Protein AF-A0A9D8FII5-F1 (afdb_monomer)

Nearest PDB structures (foldseek):
  6t9k-assembly1_E  TM=2.432E-01  e=7.811E+00  Saccharomyces cerevisiae S288C

Structure (mmCIF, N/CA/C/O backbone):
data_AF-A0A9D8FII5-F1
#
_entry.id   AF-A0A9D8FII5-F1
#
loop_
_atom_site.group_PDB
_atom_site.id
_atom_site.type_symbol
_atom_site.label_atom_id
_atom_site.label_alt_id
_atom_site.label_comp_id
_atom_site.label_asym_id
_atom_site.label_entity_id
_atom_site.label_seq_id
_atom_site.pdbx_PDB_ins_code
_atom_site.Cartn_x
_atom_site.Cartn_y
_atom_site.Cartn_z
_atom_site.occupancy
_atom_site.B_iso_or_equiv
_atom_site.auth_seq_id
_atom_site.auth_comp_id
_atom_site.auth_asym_id
_atom_site.auth_atom_id
_atom_site.pdbx_PDB_model_num
ATOM 1 N N . MET A 1 1 ? 35.044 -9.802 44.000 1.00 55.88 1 MET A N 1
ATOM 2 C CA . MET A 1 1 ? 35.796 -9.835 42.723 1.00 55.88 1 MET A CA 1
ATOM 3 C C . MET A 1 1 ? 35.090 -10.667 41.652 1.00 55.88 1 MET A C 1
ATOM 5 O O . MET A 1 1 ? 34.701 -10.073 40.663 1.00 55.88 1 MET A O 1
ATOM 9 N N . LYS A 1 2 ? 34.782 -11.959 41.868 1.00 53.09 2 LYS A N 1
ATOM 10 C CA . LYS A 1 2 ? 34.108 -12.833 40.871 1.00 53.09 2 LYS A CA 1
ATOM 11 C C . LYS A 1 2 ? 32.766 -12.306 40.312 1.00 53.09 2 LYS A C 1
ATOM 13 O O . LYS A 1 2 ? 32.488 -12.479 39.133 1.00 53.09 2 LYS A O 1
ATOM 18 N N . LYS A 1 3 ? 31.952 -11.626 41.136 1.00 53.84 3 LYS A N 1
ATOM 19 C CA . LYS A 1 3 ? 30.670 -11.022 40.708 1.00 53.84 3 LYS A CA 1
ATOM 20 C C . LYS A 1 3 ? 30.846 -9.798 39.790 1.00 53.84 3 LYS A C 1
ATOM 22 O O . LYS A 1 3 ? 30.014 -9.576 38.923 1.00 53.84 3 LYS A O 1
ATOM 27 N N . LEU A 1 4 ? 31.937 -9.043 39.957 1.00 57.56 4 LEU A N 1
ATOM 28 C CA . LEU A 1 4 ? 32.246 -7.869 39.130 1.00 57.56 4 LEU A CA 1
ATOM 29 C C . LEU A 1 4 ? 32.796 -8.295 37.759 1.00 57.56 4 LEU A C 1
ATOM 31 O O . LEU A 1 4 ? 32.469 -7.699 36.742 1.00 57.56 4 LEU A O 1
ATOM 35 N N . THR A 1 5 ? 33.565 -9.388 37.731 1.00 61.03 5 THR A N 1
ATOM 36 C CA . THR A 1 5 ? 34.071 -10.008 36.498 1.00 61.03 5 THR A CA 1
ATOM 37 C C . THR A 1 5 ? 32.940 -10.583 35.639 1.00 61.03 5 THR A C 1
ATOM 39 O O . THR A 1 5 ? 32.972 -10.453 34.421 1.00 61.03 5 THR A O 1
ATOM 42 N N . LEU A 1 6 ? 31.914 -11.170 36.268 1.00 59.56 6 LEU A N 1
ATOM 43 C CA . LEU A 1 6 ? 30.751 -11.724 35.568 1.00 59.56 6 LEU A CA 1
ATOM 44 C C . LEU A 1 6 ? 29.884 -10.631 34.914 1.00 59.56 6 LEU A C 1
ATOM 46 O O . LEU A 1 6 ? 29.406 -10.816 33.800 1.00 59.56 6 LEU A O 1
ATOM 50 N N . PHE A 1 7 ? 29.732 -9.477 35.572 1.00 62.31 7 PHE A N 1
ATOM 51 C CA . PHE A 1 7 ? 29.001 -8.326 35.026 1.00 62.31 7 PHE A CA 1
ATOM 52 C C . PHE A 1 7 ? 29.700 -7.737 33.791 1.00 62.31 7 PHE A C 1
ATOM 54 O O . PHE A 1 7 ? 29.055 -7.428 32.794 1.00 62.31 7 PHE A O 1
ATOM 61 N N . PHE A 1 8 ? 31.035 -7.666 33.819 1.00 60.84 8 PHE A N 1
ATOM 62 C CA . PHE A 1 8 ? 31.831 -7.184 32.687 1.00 60.84 8 PHE A CA 1
ATOM 63 C C . PHE A 1 8 ? 31.743 -8.117 31.465 1.00 60.84 8 PHE A C 1
ATOM 65 O O . PHE A 1 8 ? 31.725 -7.647 30.330 1.00 60.84 8 PHE A O 1
ATOM 72 N N . LEU A 1 9 ? 31.617 -9.433 31.686 1.00 61.69 9 LEU A N 1
ATOM 73 C CA . LEU A 1 9 ? 31.463 -10.421 30.612 1.00 61.69 9 LEU A CA 1
ATOM 74 C C . LEU A 1 9 ? 30.114 -10.301 29.876 1.00 61.69 9 LEU A C 1
ATOM 76 O O . LEU A 1 9 ? 30.064 -10.500 28.666 1.00 61.69 9 LEU A O 1
ATOM 80 N N . ILE A 1 10 ? 29.038 -9.951 30.590 1.00 66.69 10 ILE A N 1
ATOM 81 C CA . ILE A 1 10 ? 27.689 -9.772 30.018 1.00 66.69 10 ILE A CA 1
ATOM 82 C C . ILE A 1 10 ? 27.600 -8.474 29.198 1.00 66.69 10 ILE A C 1
ATOM 84 O O . ILE A 1 10 ? 26.904 -8.426 28.189 1.00 66.69 10 ILE A O 1
ATOM 88 N N . CYS A 1 11 ? 28.330 -7.423 29.577 1.00 62.38 11 CYS A N 1
ATOM 89 C CA . CYS A 1 11 ? 28.370 -6.189 28.788 1.00 62.38 11 CYS A CA 1
ATOM 90 C C . CYS A 1 11 ? 29.165 -6.333 27.477 1.00 62.38 11 CYS A C 1
ATOM 92 O O . CYS A 1 11 ? 28.868 -5.622 26.519 1.00 62.38 11 CYS A O 1
ATOM 94 N N . LEU A 1 12 ? 30.135 -7.255 27.398 1.00 61.31 12 LEU A N 1
ATOM 95 C CA . LEU A 1 12 ? 30.890 -7.501 26.161 1.00 61.31 12 LEU A CA 1
ATOM 96 C C . LEU A 1 12 ? 30.130 -8.341 25.121 1.00 61.31 12 LEU A C 1
ATOM 98 O O . LEU A 1 12 ? 30.462 -8.264 23.942 1.00 61.31 12 LEU A O 1
ATOM 102 N N . SER A 1 13 ? 29.109 -9.114 25.507 1.00 62.47 13 SER A N 1
ATOM 103 C CA . SER A 1 13 ? 28.358 -9.969 24.572 1.00 62.47 13 SER A CA 1
ATOM 104 C C . SER A 1 13 ? 27.276 -9.235 23.764 1.00 62.47 13 SER A C 1
ATOM 106 O O . SER A 1 13 ? 26.676 -9.832 22.873 1.00 62.47 13 SER A O 1
ATOM 108 N N . GLY A 1 14 ? 27.023 -7.951 24.046 1.00 59.94 14 GLY A N 1
ATOM 109 C CA . GLY A 1 14 ? 25.987 -7.149 23.379 1.00 59.94 14 GLY A CA 1
ATOM 110 C C . GLY A 1 14 ? 26.445 -6.354 22.151 1.00 59.94 14 GLY A C 1
ATOM 111 O O . GLY A 1 14 ? 25.614 -5.749 21.476 1.00 59.94 14 GLY A O 1
ATOM 112 N N . VAL A 1 15 ? 27.744 -6.319 21.839 1.00 63.69 15 VAL A N 1
ATOM 113 C CA . VAL A 1 15 ? 28.264 -5.491 20.740 1.00 63.69 15 VAL A CA 1
ATOM 114 C C . VAL A 1 15 ? 28.313 -6.316 19.453 1.00 63.69 15 VAL A C 1
ATOM 116 O O . VAL A 1 15 ? 29.269 -7.046 19.217 1.00 63.69 15 VAL A O 1
ATOM 119 N N . GLY A 1 16 ? 27.280 -6.201 18.611 1.00 62.22 16 GLY A N 1
ATOM 120 C CA . GLY A 1 16 ? 27.351 -6.651 17.211 1.00 62.22 16 GLY A CA 1
ATOM 121 C C . GLY A 1 16 ? 26.289 -7.640 16.727 1.00 62.22 16 GLY A C 1
ATOM 122 O O . GLY A 1 16 ? 26.457 -8.215 15.652 1.00 62.22 16 GLY A O 1
ATOM 123 N N . ILE A 1 17 ? 25.191 -7.844 17.458 1.00 64.88 17 ILE A N 1
ATOM 124 C CA . ILE A 1 17 ? 24.118 -8.731 16.991 1.00 64.88 17 ILE A CA 1
ATOM 125 C C . ILE A 1 17 ? 23.269 -8.010 15.926 1.00 64.88 17 ILE A C 1
ATOM 127 O O . ILE A 1 17 ? 22.223 -7.438 16.220 1.00 64.88 17 ILE A O 1
ATOM 131 N N . ASN A 1 18 ? 23.707 -8.050 14.666 1.00 66.19 18 ASN A N 1
ATOM 132 C CA . ASN A 1 18 ? 22.859 -7.740 13.511 1.00 66.19 18 ASN A CA 1
ATOM 133 C C . ASN A 1 18 ? 21.959 -8.954 13.223 1.00 66.19 18 ASN A C 1
ATOM 135 O O . ASN A 1 18 ? 22.212 -9.722 12.301 1.00 66.19 18 ASN A O 1
ATOM 139 N N . ALA A 1 19 ? 20.950 -9.177 14.070 1.00 63.31 19 ALA A N 1
ATOM 140 C CA . ALA A 1 19 ? 20.028 -10.313 13.939 1.00 63.31 19 ALA A CA 1
ATOM 141 C C . ALA A 1 19 ? 18.878 -10.066 12.950 1.00 63.31 19 ALA A C 1
ATOM 143 O O . ALA A 1 19 ? 18.170 -11.007 12.597 1.00 63.31 19 ALA A O 1
ATOM 144 N N . GLN A 1 20 ? 18.663 -8.825 12.506 1.00 60.03 20 GLN A N 1
ATOM 145 C CA . GLN A 1 20 ? 17.621 -8.541 11.527 1.00 60.03 20 GLN A CA 1
ATOM 146 C C . GLN A 1 20 ? 18.180 -8.716 10.116 1.00 60.03 20 GLN A C 1
ATOM 148 O O . GLN A 1 20 ? 19.091 -7.994 9.708 1.00 60.03 20 GLN A O 1
ATOM 153 N N . ILE A 1 21 ? 17.610 -9.655 9.360 1.00 62.47 21 ILE A N 1
ATOM 154 C CA . ILE A 1 21 ? 17.817 -9.736 7.915 1.00 62.47 21 ILE A CA 1
ATOM 155 C C . ILE A 1 21 ? 17.297 -8.421 7.320 1.00 62.47 21 ILE A C 1
ATOM 157 O O . ILE A 1 21 ? 16.093 -8.186 7.262 1.00 62.47 21 ILE A O 1
ATOM 161 N N . ASN A 1 22 ? 18.212 -7.541 6.923 1.00 59.53 22 ASN A N 1
ATOM 162 C CA . ASN A 1 22 ? 17.902 -6.363 6.130 1.00 59.53 22 ASN A CA 1
ATOM 163 C C . ASN A 1 22 ? 18.337 -6.669 4.697 1.00 59.53 22 ASN A C 1
ATOM 165 O O . ASN A 1 22 ? 19.522 -6.619 4.379 1.00 59.53 22 ASN A O 1
ATOM 169 N N . ILE A 1 23 ? 17.376 -7.040 3.851 1.00 61.03 23 ILE A N 1
ATOM 170 C CA . ILE A 1 23 ? 17.625 -7.345 2.432 1.00 61.03 23 ILE A CA 1
ATOM 171 C C . ILE A 1 23 ? 17.962 -6.070 1.633 1.00 61.03 23 ILE A C 1
ATOM 173 O O . ILE A 1 23 ? 18.478 -6.148 0.519 1.00 61.03 23 ILE A O 1
ATOM 177 N N . GLY A 1 24 ? 17.820 -4.888 2.245 1.00 63.44 24 GLY A N 1
ATOM 178 C CA . GLY A 1 24 ? 18.243 -3.616 1.678 1.00 63.44 24 GLY A CA 1
ATOM 179 C C . GLY A 1 24 ? 17.482 -3.248 0.404 1.00 63.44 24 GLY A C 1
ATOM 180 O O . GLY A 1 24 ? 16.385 -3.730 0.128 1.00 63.44 24 GLY A O 1
ATOM 181 N N . GLY A 1 25 ? 18.085 -2.355 -0.378 1.00 75.06 25 GLY A N 1
ATOM 182 C CA . GLY A 1 25 ? 17.517 -1.861 -1.630 1.00 75.06 25 GLY A CA 1
ATOM 183 C C . GLY A 1 25 ? 16.617 -0.640 -1.448 1.00 75.06 25 GLY A C 1
ATOM 184 O O . GLY A 1 25 ? 16.073 -0.378 -0.378 1.00 75.06 25 GLY A O 1
ATOM 185 N N . LYS A 1 26 ? 16.504 0.153 -2.512 1.00 84.62 26 LYS A N 1
ATOM 186 C CA . LYS A 1 26 ? 15.583 1.288 -2.596 1.00 84.62 26 LYS A CA 1
ATOM 187 C C . LYS A 1 26 ? 14.527 0.957 -3.644 1.00 84.62 26 LYS A C 1
ATOM 189 O O . LYS A 1 26 ? 14.862 0.274 -4.612 1.00 84.62 26 LYS A O 1
ATOM 194 N N . PRO A 1 27 ? 13.291 1.458 -3.497 1.00 88.12 27 PRO A N 1
ATOM 195 C CA . PRO A 1 27 ? 12.285 1.296 -4.533 1.00 88.12 27 PRO A CA 1
ATOM 196 C C . PRO A 1 27 ? 12.825 1.789 -5.877 1.00 88.12 27 PRO A C 1
ATOM 198 O O . PRO A 1 27 ? 13.347 2.902 -5.959 1.00 88.12 27 PRO A O 1
ATOM 201 N N . TYR A 1 28 ? 12.657 0.999 -6.938 1.00 87.69 28 TYR A N 1
ATOM 202 C CA . TYR A 1 28 ? 13.112 1.371 -8.284 1.00 87.69 28 TYR A CA 1
ATOM 203 C C . TYR A 1 28 ? 12.497 2.702 -8.763 1.00 87.69 28 TYR A C 1
ATOM 205 O O . TYR A 1 28 ? 13.091 3.461 -9.522 1.00 87.69 28 TYR A O 1
ATOM 213 N N . SER A 1 29 ? 11.324 3.057 -8.231 1.00 84.88 29 SER A N 1
ATOM 214 C CA . SER A 1 29 ? 10.657 4.343 -8.459 1.00 84.88 29 SER A CA 1
ATOM 215 C C . SER A 1 29 ? 11.406 5.572 -7.927 1.00 84.88 29 SER A C 1
ATOM 217 O O . SER A 1 29 ? 10.980 6.710 -8.157 1.00 84.88 29 SER A O 1
ATOM 219 N N . PHE A 1 30 ? 12.490 5.381 -7.173 1.00 88.38 30 PHE A N 1
ATOM 220 C CA . PHE A 1 30 ? 13.332 6.469 -6.680 1.00 88.38 30 PHE A CA 1
ATOM 221 C C . PHE A 1 30 ? 14.423 6.835 -7.693 1.00 88.38 30 PHE A C 1
ATOM 223 O O . PHE A 1 30 ? 15.032 7.898 -7.558 1.00 88.38 30 PHE A O 1
ATOM 230 N N . GLU A 1 31 ? 14.635 6.006 -8.719 1.00 86.19 31 GLU A N 1
ATOM 231 C CA . GLU A 1 31 ? 15.593 6.279 -9.783 1.00 86.19 31 GLU A CA 1
ATOM 232 C C . GLU A 1 31 ? 15.209 7.528 -10.583 1.00 86.19 31 GLU A C 1
ATOM 234 O O . GLU A 1 31 ? 14.044 7.749 -10.933 1.00 86.19 31 GLU A O 1
ATOM 239 N N . LYS A 1 32 ? 16.208 8.361 -10.904 1.00 79.06 32 LYS A N 1
ATOM 240 C CA . LYS A 1 32 ? 15.997 9.683 -11.527 1.00 79.06 32 LYS A CA 1
ATOM 241 C C . LYS A 1 32 ? 15.238 9.601 -12.851 1.00 79.06 32 LYS A C 1
ATOM 243 O O . LYS A 1 32 ? 14.383 10.444 -13.111 1.00 79.06 32 LYS A O 1
ATOM 248 N N . GLN A 1 33 ? 15.528 8.584 -13.661 1.00 78.88 33 GLN A N 1
ATOM 249 C CA . GLN A 1 33 ? 14.848 8.337 -14.934 1.00 78.88 33 GLN A CA 1
ATOM 250 C C . GLN A 1 33 ? 13.345 8.088 -14.752 1.00 78.88 33 GLN A C 1
ATOM 252 O O . GLN A 1 33 ? 12.531 8.645 -15.483 1.00 78.88 33 GLN A O 1
ATOM 257 N N . ILE A 1 34 ? 12.959 7.339 -13.715 1.00 80.38 34 ILE A N 1
ATOM 258 C CA . ILE A 1 34 ? 11.553 7.055 -13.416 1.00 80.38 34 ILE A CA 1
ATOM 259 C C . ILE A 1 34 ? 10.854 8.302 -12.891 1.00 80.38 34 ILE A C 1
ATOM 261 O O . ILE A 1 34 ? 9.734 8.601 -13.302 1.00 80.38 34 ILE A O 1
ATOM 265 N N . VAL A 1 35 ? 11.530 9.072 -12.034 1.00 76.44 35 VAL A N 1
ATOM 266 C CA . VAL A 1 35 ? 11.019 10.368 -11.576 1.00 76.44 35 VAL A CA 1
ATOM 267 C C . VAL A 1 35 ? 10.765 11.294 -12.769 1.00 76.44 35 VAL A C 1
ATOM 269 O O . VAL A 1 35 ? 9.698 11.892 -12.838 1.00 76.44 35 VAL A O 1
ATOM 272 N N . ALA A 1 36 ? 11.679 11.360 -13.742 1.00 70.12 36 ALA A N 1
ATOM 273 C CA . ALA A 1 36 ? 11.496 12.161 -14.952 1.00 70.12 36 ALA A CA 1
ATOM 274 C C . ALA A 1 36 ? 10.301 11.686 -15.799 1.00 70.12 36 ALA A C 1
ATOM 276 O O . ALA A 1 36 ? 9.469 12.507 -16.185 1.00 70.12 36 ALA A O 1
ATOM 277 N N . ILE A 1 37 ? 10.158 10.373 -16.022 1.00 74.94 37 ILE A N 1
ATOM 278 C CA . ILE A 1 37 ? 9.003 9.791 -16.730 1.00 74.94 37 ILE A CA 1
ATOM 279 C C . ILE A 1 37 ? 7.690 10.165 -16.029 1.00 74.94 37 ILE A C 1
ATOM 281 O O . ILE A 1 37 ? 6.718 10.531 -16.692 1.00 74.94 37 ILE A O 1
ATOM 285 N N . ARG A 1 38 ? 7.654 10.121 -14.691 1.00 74.19 38 ARG A N 1
ATOM 286 C CA . ARG A 1 38 ? 6.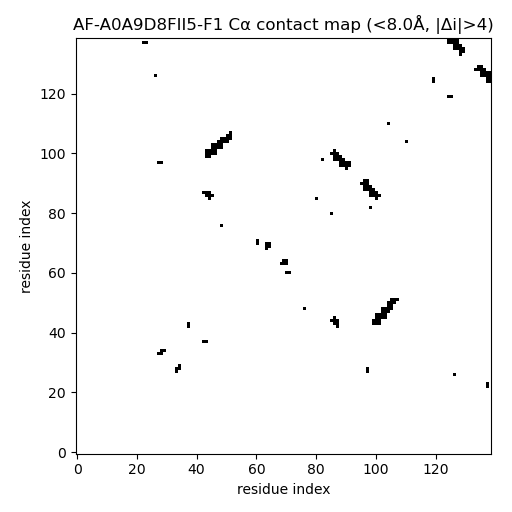468 10.489 -13.904 1.00 74.19 38 ARG A CA 1
ATOM 287 C C . ARG A 1 38 ? 6.179 11.987 -13.940 1.00 74.19 38 ARG A C 1
ATOM 289 O O . ARG A 1 38 ? 5.013 12.336 -14.058 1.00 74.19 38 ARG A O 1
ATOM 296 N N . THR A 1 39 ? 7.186 12.858 -13.916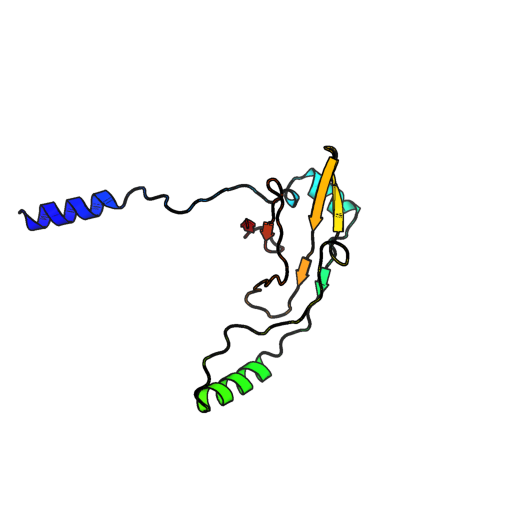 1.00 66.25 39 THR A N 1
ATOM 297 C CA . THR A 1 39 ? 6.985 14.312 -14.071 1.00 66.25 39 THR A CA 1
ATOM 298 C C . THR A 1 39 ? 6.338 14.654 -15.415 1.00 66.25 39 THR A C 1
ATOM 300 O O . THR A 1 39 ? 5.532 15.574 -15.493 1.00 66.25 39 THR A O 1
ATOM 303 N N . VAL A 1 40 ? 6.654 13.897 -16.471 1.00 68.31 40 VAL A N 1
ATOM 304 C CA . VAL A 1 40 ? 6.084 14.107 -17.811 1.00 68.31 40 VAL A CA 1
ATOM 305 C C . VAL A 1 40 ? 4.692 13.480 -17.949 1.00 68.31 40 VAL A C 1
ATOM 307 O O . VAL A 1 40 ? 3.796 14.106 -18.506 1.00 68.31 40 VAL A O 1
ATOM 310 N N . LYS A 1 41 ? 4.490 12.251 -17.450 1.00 68.62 41 LYS A N 1
ATOM 311 C CA . LYS A 1 41 ? 3.213 11.519 -17.586 1.00 68.62 41 LYS A CA 1
ATOM 312 C C . LYS A 1 41 ? 2.172 11.857 -16.512 1.00 68.62 41 LYS A C 1
ATOM 314 O O . LYS A 1 41 ? 1.000 11.562 -16.706 1.00 68.62 41 LYS A O 1
ATOM 319 N N . ASN A 1 42 ? 2.596 12.454 -15.400 1.00 60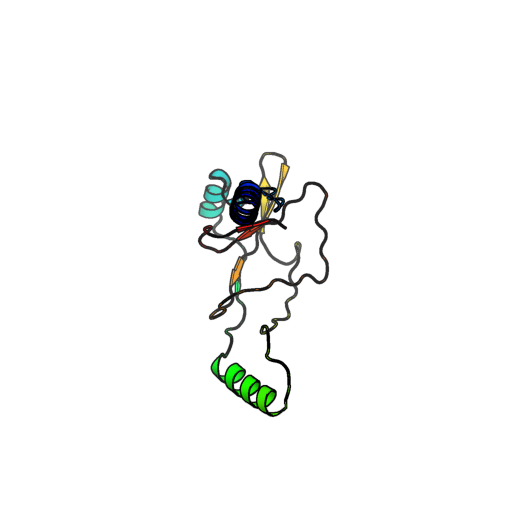.16 42 ASN A N 1
ATOM 320 C CA . ASN A 1 42 ? 1.781 12.993 -14.310 1.00 60.16 42 ASN A CA 1
ATOM 321 C C . ASN A 1 42 ? 0.643 12.076 -13.823 1.00 60.16 42 ASN A C 1
ATOM 323 O O . ASN A 1 42 ? -0.492 12.510 -13.645 1.00 60.16 42 ASN A O 1
ATOM 327 N N . LYS A 1 43 ? 0.924 10.785 -13.635 1.00 70.50 43 LYS A N 1
ATOM 328 C CA . LYS A 1 43 ? -0.101 9.830 -13.212 1.00 70.50 43 LYS A CA 1
ATOM 329 C C . LYS A 1 43 ? 0.539 8.665 -12.485 1.00 70.50 43 LYS A C 1
ATOM 331 O O . LYS A 1 43 ? 1.134 7.793 -13.108 1.00 70.50 43 LYS A O 1
ATOM 336 N N . ILE A 1 44 ? 0.515 8.696 -11.162 1.00 85.00 44 ILE A N 1
ATOM 337 C CA . ILE A 1 44 ? 0.407 7.460 -10.391 1.00 85.00 44 ILE A CA 1
ATOM 338 C C . ILE A 1 44 ? -1.082 7.372 -10.096 1.00 85.00 44 ILE A C 1
ATOM 340 O O . ILE A 1 44 ? -1.661 8.371 -9.664 1.00 85.00 44 ILE A O 1
ATOM 344 N N . ASP A 1 45 ? -1.703 6.243 -10.416 1.00 91.81 45 ASP A N 1
ATOM 345 C CA . ASP A 1 45 ? -3.103 6.047 -10.066 1.00 91.81 45 ASP A CA 1
ATOM 346 C C . ASP A 1 45 ? -3.255 6.122 -8.544 1.00 91.81 45 ASP A C 1
ATOM 348 O O . ASP A 1 45 ? -2.429 5.586 -7.795 1.00 91.81 45 ASP A O 1
ATOM 352 N N . LYS A 1 46 ? -4.261 6.874 -8.106 1.00 93.75 46 LYS A N 1
ATOM 353 C CA . LYS A 1 46 ? -4.444 7.266 -6.715 1.00 93.75 46 LYS A CA 1
ATOM 354 C C . LYS A 1 46 ? -5.841 6.884 -6.266 1.00 93.75 46 LYS A C 1
ATOM 356 O O . LYS A 1 46 ? -6.829 7.406 -6.776 1.00 93.75 46 LYS A O 1
ATOM 361 N N . ILE A 1 47 ? -5.900 6.035 -5.250 1.00 95.19 47 ILE A N 1
ATOM 362 C CA . ILE A 1 47 ? -7.134 5.640 -4.586 1.00 95.19 47 ILE A CA 1
ATOM 363 C C . ILE A 1 47 ? -7.320 6.512 -3.352 1.00 95.19 47 ILE A C 1
ATOM 365 O O . ILE A 1 47 ? -6.560 6.431 -2.385 1.00 95.19 47 ILE A O 1
ATOM 369 N N . ASP A 1 48 ? -8.348 7.352 -3.397 1.00 94.50 48 ASP A N 1
ATOM 370 C CA . ASP A 1 48 ? -8.796 8.161 -2.271 1.00 94.50 48 ASP A CA 1
ATOM 371 C C . ASP A 1 48 ? -9.862 7.395 -1.479 1.00 94.50 48 ASP A C 1
ATOM 373 O O . ASP A 1 48 ? -10.987 7.194 -1.940 1.00 94.50 48 ASP A O 1
ATOM 377 N N . LEU A 1 49 ? -9.499 6.955 -0.274 1.00 94.25 49 LEU A N 1
ATOM 378 C CA . LEU A 1 49 ? -10.435 6.328 0.651 1.00 94.25 49 LEU A CA 1
ATOM 379 C C . LEU A 1 49 ? -11.327 7.386 1.319 1.00 94.25 49 LEU A C 1
ATOM 381 O O . LEU A 1 49 ? -10.895 8.529 1.519 1.00 94.25 49 LEU A O 1
ATOM 385 N N . PRO A 1 50 ? -12.561 7.019 1.711 1.00 90.88 50 PRO A N 1
ATOM 386 C CA . PRO A 1 50 ? -13.432 7.914 2.457 1.00 90.88 50 PRO A CA 1
ATOM 387 C C . PRO A 1 50 ? -12.773 8.404 3.756 1.00 90.88 50 PRO A C 1
A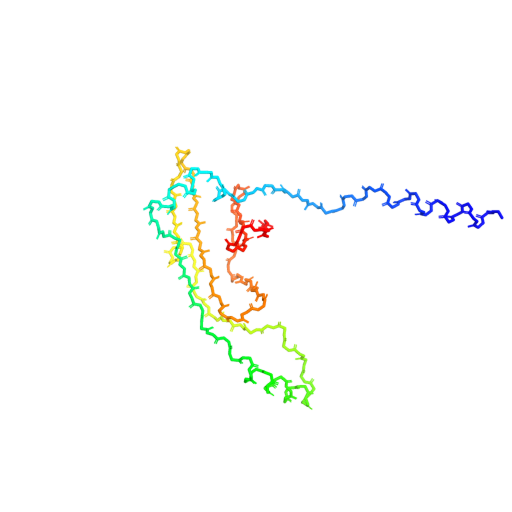TOM 389 O O . PRO A 1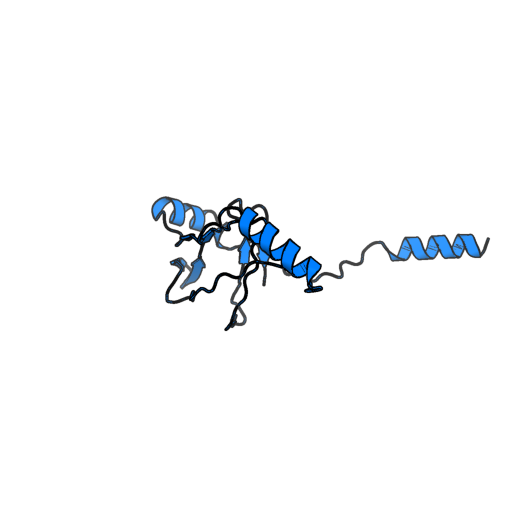 50 ? -12.013 7.660 4.384 1.00 90.88 50 PRO A O 1
ATOM 392 N N . PRO A 1 51 ? -13.072 9.635 4.204 1.00 87.38 51 PRO A N 1
ATOM 393 C CA . PRO A 1 51 ? -12.573 10.126 5.478 1.00 87.38 51 PRO A CA 1
ATOM 394 C C . PRO A 1 51 ? -13.139 9.299 6.636 1.00 87.38 51 PRO A C 1
ATOM 396 O O . PRO A 1 51 ? -14.301 8.889 6.629 1.00 87.38 51 PRO A O 1
ATOM 399 N N . ILE A 1 52 ? -12.311 9.096 7.656 1.00 87.31 52 ILE A N 1
ATOM 400 C CA . ILE A 1 52 ? -12.704 8.406 8.882 1.00 87.31 52 ILE A CA 1
ATOM 401 C C . ILE A 1 52 ? -13.339 9.417 9.849 1.00 87.31 52 ILE 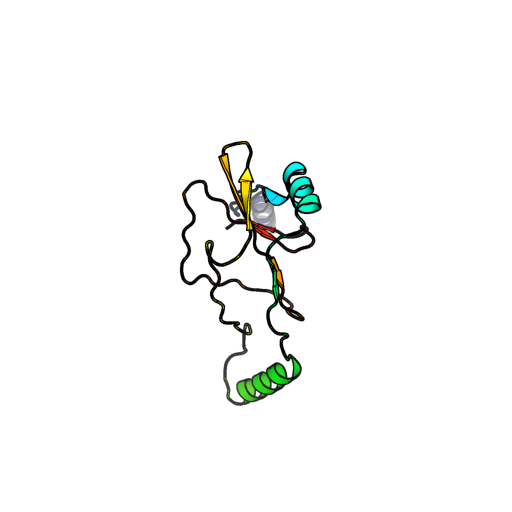A C 1
ATOM 403 O O . ILE A 1 52 ? -12.702 10.406 10.220 1.00 87.31 52 ILE A O 1
ATOM 407 N N . ASP A 1 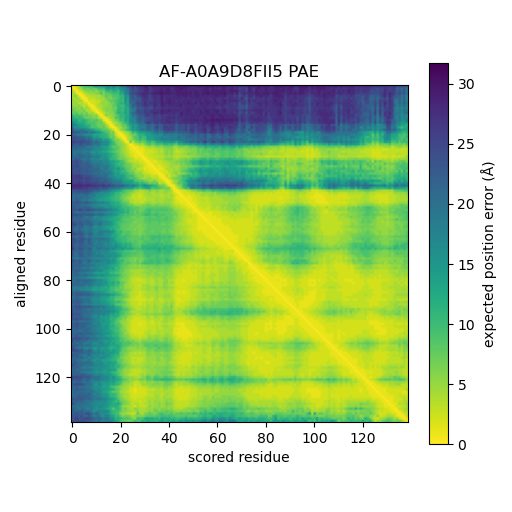53 ? -14.563 9.150 10.312 1.00 89.44 53 ASP A N 1
ATOM 408 C CA . ASP A 1 53 ? -15.185 9.911 11.402 1.00 89.44 53 ASP A CA 1
ATOM 409 C C . ASP A 1 53 ? -14.655 9.426 12.760 1.00 89.44 53 ASP A C 1
ATOM 411 O O . ASP A 1 53 ? -15.170 8.491 13.377 1.00 89.44 53 ASP A O 1
ATOM 415 N N . LEU A 1 54 ? -13.584 10.073 13.222 1.00 87.88 54 LEU A N 1
ATOM 416 C CA . LEU A 1 54 ? -12.942 9.740 14.492 1.00 87.88 54 LEU A CA 1
ATOM 417 C C . LEU A 1 54 ? -13.837 10.013 15.708 1.00 87.88 54 LEU A C 1
ATOM 419 O O . LEU A 1 54 ? -13.680 9.333 16.717 1.00 87.88 54 LEU A O 1
ATOM 423 N N . GLN A 1 55 ? -14.756 10.982 15.641 1.00 90.25 55 GLN A N 1
ATOM 424 C CA . GLN A 1 55 ? -15.643 11.282 16.771 1.00 90.25 55 GLN A CA 1
ATOM 425 C C . GLN A 1 55 ? -16.676 10.177 16.958 1.00 90.25 55 GLN A C 1
ATOM 427 O O . GLN A 1 55 ? -16.916 9.729 18.083 1.00 90.25 55 GLN A O 1
ATOM 432 N N . LYS A 1 56 ? -17.242 9.703 15.846 1.00 91.56 56 LYS A N 1
ATOM 433 C CA . LYS A 1 56 ? -18.157 8.568 15.860 1.00 91.56 56 LYS A CA 1
ATOM 434 C C . LYS A 1 56 ? -17.463 7.313 16.386 1.00 91.56 56 LYS A C 1
ATOM 436 O O . LYS A 1 56 ? -17.960 6.707 17.329 1.00 91.56 56 LYS A O 1
ATOM 441 N N . ILE A 1 57 ? -16.283 6.985 15.855 1.00 91.19 57 ILE A N 1
ATOM 442 C CA . ILE A 1 57 ? -15.521 5.797 16.277 1.00 91.19 57 ILE A CA 1
ATOM 443 C C . ILE A 1 57 ? -15.166 5.856 17.765 1.00 91.19 57 ILE A C 1
ATOM 445 O O . ILE A 1 57 ? -15.326 4.868 18.463 1.00 91.19 57 ILE A O 1
ATOM 449 N N . GLN A 1 58 ? -14.758 7.016 18.285 1.00 91.12 58 GLN A N 1
ATOM 450 C CA . GLN A 1 58 ? -14.462 7.161 19.715 1.00 91.12 58 GLN A CA 1
ATOM 451 C C . GLN A 1 58 ? -15.688 6.984 20.613 1.00 91.12 58 GLN A C 1
ATOM 453 O O . GLN A 1 58 ? -15.539 6.609 21.774 1.00 91.12 58 GLN A O 1
ATOM 458 N N . THR A 1 59 ? -16.881 7.317 20.120 1.00 94.31 59 THR A N 1
ATOM 459 C CA . THR A 1 59 ? -18.125 7.076 20.859 1.00 94.31 59 THR A CA 1
ATOM 460 C C . THR A 1 59 ? -18.447 5.584 20.877 1.00 94.31 59 THR A C 1
ATOM 462 O O . THR A 1 59 ? -18.666 5.043 21.955 1.00 94.31 59 THR A O 1
ATOM 465 N N . GLU A 1 60 ? -18.371 4.920 19.718 1.00 93.81 60 GLU A N 1
ATOM 466 C CA . GLU A 1 60 ? -18.542 3.462 19.598 1.00 93.81 60 GLU A CA 1
ATOM 467 C C . GLU A 1 60 ? -17.550 2.704 20.495 1.00 93.81 60 GLU A C 1
ATOM 469 O O . GLU A 1 60 ? -17.953 1.859 21.284 1.00 93.81 60 GLU A O 1
ATOM 474 N N . ASP A 1 61 ? -16.262 3.064 20.454 1.00 93.88 61 ASP A N 1
ATOM 475 C CA . ASP A 1 61 ? -15.217 2.381 21.223 1.00 93.88 61 ASP A CA 1
ATOM 476 C C . ASP A 1 61 ? -15.432 2.506 22.749 1.00 93.88 61 ASP A C 1
ATOM 478 O O . ASP A 1 61 ? -15.085 1.593 23.495 1.00 93.88 61 ASP A O 1
ATOM 482 N N . LYS A 1 62 ? -16.030 3.607 23.236 1.00 94.62 62 LYS A N 1
ATOM 483 C CA . LYS A 1 62 ? -16.390 3.766 24.661 1.00 94.62 62 LYS A CA 1
ATOM 484 C C . LYS A 1 62 ? -17.553 2.867 25.070 1.00 94.62 62 LYS A C 1
ATOM 486 O O . LYS A 1 62 ? -17.574 2.368 26.194 1.00 94.62 62 LYS A O 1
ATOM 491 N N . GLU A 1 63 ? -18.536 2.701 24.191 1.00 95.44 63 GLU A N 1
ATOM 492 C CA . GLU A 1 63 ? -19.657 1.785 24.416 1.00 95.44 63 GLU A CA 1
ATOM 493 C C . GLU A 1 63 ? -19.168 0.331 24.400 1.00 95.44 63 GLU A C 1
ATOM 495 O O . GLU A 1 63 ? -19.518 -0.449 25.284 1.00 95.44 63 GLU A O 1
ATOM 500 N N . ASP A 1 64 ? -18.297 -0.011 23.451 1.00 95.00 64 ASP A N 1
ATOM 501 C CA . ASP A 1 64 ? -17.646 -1.317 23.344 1.00 95.00 64 ASP A CA 1
ATOM 502 C C . ASP A 1 64 ? -16.820 -1.640 24.601 1.00 95.00 64 ASP A C 1
ATOM 504 O O . ASP A 1 64 ? -16.964 -2.722 25.178 1.00 95.00 64 ASP A O 1
ATOM 508 N N . GLU A 1 65 ? -16.024 -0.684 25.092 1.00 95.38 65 GLU A N 1
ATOM 509 C CA . GLU A 1 65 ? -15.252 -0.819 26.333 1.00 95.38 65 GLU A CA 1
ATOM 510 C C . GLU A 1 65 ? -16.163 -1.069 27.547 1.00 95.38 65 GLU A C 1
ATOM 512 O O . GLU A 1 65 ? -15.898 -1.971 28.347 1.00 95.38 65 GLU A O 1
ATOM 517 N N . ALA A 1 66 ? -17.277 -0.336 27.664 1.00 95.19 66 ALA A N 1
ATOM 518 C CA . ALA A 1 66 ? -18.254 -0.532 28.739 1.00 95.19 66 ALA A CA 1
ATOM 519 C C . ALA A 1 66 ? -18.928 -1.917 28.691 1.00 95.19 66 ALA A C 1
ATOM 521 O O . ALA A 1 66 ? -19.306 -2.457 29.732 1.00 95.19 66 ALA A O 1
ATOM 522 N N . ASN A 1 67 ? -19.036 -2.509 27.499 1.00 95.38 67 ASN A N 1
ATOM 523 C CA . ASN A 1 67 ? -19.555 -3.859 27.278 1.00 95.38 67 ASN A CA 1
ATOM 524 C C . ASN A 1 67 ? -18.479 -4.959 27.399 1.00 95.38 67 ASN A C 1
ATOM 526 O O . ASN A 1 67 ? -18.780 -6.137 27.198 1.00 95.38 67 ASN A O 1
ATOM 530 N N . GLY A 1 68 ? -17.235 -4.603 27.740 1.00 94.31 68 GLY A N 1
ATOM 531 C CA . GLY A 1 68 ? -16.122 -5.543 27.889 1.00 94.31 68 GLY A CA 1
ATOM 532 C C . GLY A 1 68 ? -15.555 -6.064 26.564 1.00 94.31 68 GLY A C 1
ATOM 533 O O . GLY A 1 68 ? -14.885 -7.099 26.552 1.00 94.31 68 GLY A O 1
ATOM 534 N N . ILE A 1 69 ? -15.822 -5.378 25.450 1.00 95.25 69 ILE A N 1
ATOM 535 C CA . ILE A 1 69 ? -15.283 -5.719 24.131 1.00 95.25 69 ILE A CA 1
ATOM 536 C C . ILE A 1 69 ? -13.834 -5.200 24.039 1.00 95.25 69 ILE A C 1
ATOM 538 O O . ILE A 1 69 ? -13.549 -4.081 24.472 1.00 95.25 69 ILE A O 1
ATOM 542 N N . PRO A 1 70 ? -12.886 -5.990 23.497 1.00 93.12 70 PRO A N 1
ATOM 543 C CA . PRO A 1 70 ? -11.509 -5.541 23.329 1.00 93.12 70 PRO A CA 1
ATOM 544 C C . PRO A 1 70 ? -11.389 -4.284 22.448 1.00 93.12 70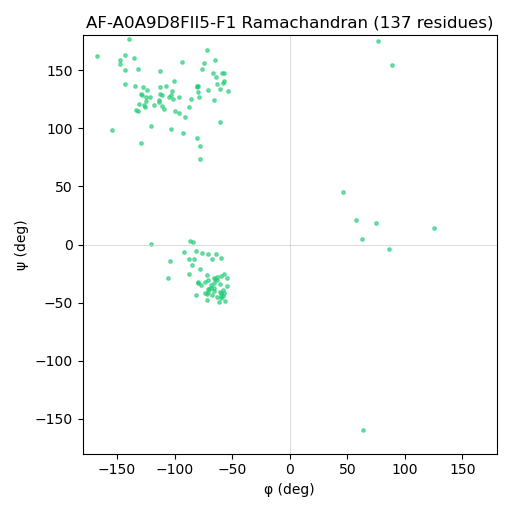 PRO A C 1
ATOM 546 O O . PRO A 1 70 ? -12.130 -4.155 21.472 1.00 93.12 70 PRO A O 1
ATOM 549 N N . PRO A 1 71 ? -10.403 -3.404 22.709 1.00 91.62 71 PRO A N 1
ATOM 550 C CA . PRO A 1 71 ? -10.195 -2.199 21.916 1.00 91.62 71 PRO A CA 1
ATOM 551 C C . PRO A 1 71 ? -9.972 -2.480 20.428 1.00 91.62 71 PRO A C 1
ATOM 553 O O . PRO A 1 71 ? -9.229 -3.389 20.040 1.00 91.62 71 PRO A O 1
ATOM 556 N N . ARG A 1 72 ? -10.556 -1.628 19.585 1.00 89.81 72 ARG A N 1
ATOM 557 C CA . ARG A 1 72 ? -10.384 -1.658 18.132 1.00 89.81 72 ARG A CA 1
ATOM 558 C C . ARG A 1 72 ? -8.939 -1.320 17.749 1.00 89.81 72 ARG A C 1
ATOM 560 O O . ARG A 1 72 ? -8.428 -0.254 18.078 1.00 89.81 72 ARG A O 1
ATOM 567 N N . PHE A 1 73 ? -8.281 -2.208 17.002 1.00 87.06 73 PHE A N 1
ATOM 568 C CA . PHE A 1 73 ? -6.912 -1.974 16.515 1.00 87.06 73 PHE A CA 1
ATOM 569 C C . PHE A 1 73 ? -6.857 -1.063 15.276 1.00 87.06 73 PHE A C 1
ATOM 571 O O . PHE A 1 73 ? -5.903 -0.309 15.090 1.00 87.06 73 PHE A O 1
ATOM 578 N N . GLY A 1 74 ? -7.881 -1.114 14.420 1.00 89.94 74 GLY A N 1
ATOM 579 C CA . GLY A 1 74 ? -7.960 -0.313 13.202 1.00 89.94 74 GLY A CA 1
ATOM 580 C C . GLY A 1 74 ? -9.355 -0.333 12.586 1.00 89.94 74 GLY A C 1
ATOM 581 O O . GLY A 1 74 ? -10.173 -1.193 12.909 1.00 89.94 74 GLY A O 1
ATOM 582 N N . PHE A 1 75 ? -9.623 0.628 11.703 1.00 90.19 75 PHE A N 1
ATOM 583 C CA . PHE A 1 75 ? -10.877 0.716 10.961 1.00 90.19 75 PHE A CA 1
ATOM 584 C C . PHE A 1 75 ? -10.681 0.144 9.547 1.00 90.19 75 PHE A C 1
ATOM 586 O O . PHE A 1 75 ? -9.879 0.701 8.791 1.00 90.19 75 PHE A O 1
ATOM 593 N N . PRO A 1 76 ? -11.346 -0.967 9.181 1.00 92.12 76 PRO A N 1
ATOM 594 C CA . PRO A 1 76 ? -11.139 -1.596 7.884 1.00 92.12 76 PRO A CA 1
ATOM 595 C C . PRO A 1 76 ? -11.930 -0.883 6.783 1.00 92.12 76 PRO A C 1
ATOM 597 O O . PRO A 1 76 ? -13.122 -0.615 6.928 1.00 92.12 76 PRO A O 1
ATOM 600 N N . PHE A 1 77 ? -11.286 -0.667 5.639 1.00 93.25 77 PHE A N 1
ATOM 601 C CA . PHE A 1 77 ? -11.963 -0.368 4.381 1.00 93.25 77 PHE A CA 1
ATOM 602 C C . PHE A 1 77 ? -11.924 -1.612 3.500 1.00 93.25 77 PHE A C 1
ATOM 604 O O . PHE A 1 77 ? -10.851 -2.166 3.269 1.00 93.25 77 PHE A O 1
ATOM 611 N N . LYS A 1 78 ? -13.086 -2.054 3.011 1.00 93.94 78 LYS A N 1
ATOM 612 C CA . LYS A 1 78 ? -13.145 -3.087 1.972 1.00 93.94 78 LYS A CA 1
ATOM 613 C C . LYS A 1 78 ? -12.857 -2.436 0.628 1.00 93.94 78 LYS A C 1
ATOM 615 O O . LYS A 1 78 ? -13.500 -1.446 0.282 1.00 93.94 78 LYS A O 1
ATOM 620 N N . VAL A 1 79 ? -11.901 -2.993 -0.098 1.00 94.94 79 VAL A N 1
ATOM 621 C CA . VAL A 1 79 ? -11.463 -2.522 -1.412 1.00 94.94 79 VAL A CA 1
ATOM 622 C C . VAL A 1 79 ? -11.311 -3.718 -2.345 1.00 94.94 79 VAL A C 1
ATOM 624 O O . VAL A 1 79 ? -11.196 -4.846 -1.874 1.00 94.94 79 VAL A O 1
ATOM 627 N N . ASP A 1 80 ? -11.314 -3.457 -3.647 1.00 96.25 80 ASP A N 1
ATOM 628 C CA . ASP A 1 80 ? -11.070 -4.448 -4.696 1.00 96.25 80 ASP A CA 1
ATOM 629 C C . ASP A 1 80 ? -9.991 -3.882 -5.623 1.00 96.25 80 ASP A C 1
ATOM 631 O O . ASP A 1 80 ? -10.284 -3.117 -6.542 1.00 96.25 80 ASP A O 1
ATOM 635 N N . LEU A 1 81 ? -8.727 -4.131 -5.273 1.00 96.50 81 LEU A N 1
ATOM 636 C CA . LEU A 1 81 ? -7.556 -3.537 -5.919 1.00 96.50 81 LEU A CA 1
ATOM 637 C C . LEU A 1 81 ? -6.550 -4.633 -6.254 1.00 96.50 81 LEU A C 1
ATOM 639 O O . LEU A 1 81 ? -6.046 -5.321 -5.366 1.00 96.50 81 LEU A O 1
ATOM 643 N N . ASP A 1 82 ? -6.230 -4.748 -7.533 1.00 96.00 82 ASP A N 1
ATOM 644 C CA . ASP A 1 82 ? -5.279 -5.705 -8.071 1.00 96.00 82 ASP A CA 1
ATOM 645 C C . ASP A 1 82 ? -4.400 -5.071 -9.163 1.00 96.00 82 ASP A C 1
ATOM 647 O O . ASP A 1 82 ? -4.542 -3.903 -9.539 1.00 96.00 82 ASP A O 1
ATOM 651 N N . LEU A 1 83 ? -3.456 -5.864 -9.672 1.00 95.19 83 LEU A N 1
ATOM 652 C CA . LEU A 1 83 ? -2.478 -5.450 -10.679 1.00 95.19 83 LEU A CA 1
ATOM 653 C C . LEU A 1 83 ? -3.079 -5.146 -12.065 1.00 95.19 83 LEU A C 1
ATOM 655 O O . LEU A 1 83 ? -2.372 -4.639 -12.936 1.00 95.19 83 LEU A O 1
ATOM 659 N N . SER A 1 84 ? -4.334 -5.515 -12.303 1.00 95.31 84 SER A N 1
ATOM 660 C CA . SER A 1 84 ? -5.061 -5.363 -13.566 1.00 95.31 84 SER A CA 1
ATOM 661 C C . SER A 1 84 ? -6.107 -4.246 -13.536 1.00 95.31 84 SER A C 1
ATOM 663 O O . SER A 1 84 ? -6.369 -3.646 -14.578 1.00 95.31 84 SER A O 1
ATOM 665 N N . ASN A 1 85 ? -6.681 -3.953 -12.366 1.00 95.50 85 ASN A N 1
ATOM 666 C CA . ASN A 1 85 ? -7.777 -3.000 -12.200 1.00 95.50 85 ASN A CA 1
ATOM 667 C C . ASN A 1 85 ? -7.342 -1.649 -11.604 1.00 95.50 85 ASN A C 1
ATOM 669 O O . ASN A 1 85 ? -8.100 -0.681 -11.669 1.00 95.50 85 ASN A O 1
ATOM 673 N N . SER A 1 86 ? -6.135 -1.577 -11.043 1.00 95.12 86 SER A N 1
ATOM 674 C CA . SER A 1 86 ? -5.626 -0.403 -10.343 1.00 95.12 86 SER A CA 1
ATOM 675 C C . SER A 1 86 ? -4.140 -0.212 -10.601 1.00 95.12 86 SER A C 1
ATOM 677 O O . SER A 1 86 ? -3.430 -1.126 -11.033 1.00 95.12 86 SER A O 1
ATOM 679 N N . GLY A 1 87 ? -3.653 0.990 -10.313 1.00 93.94 87 GLY A N 1
ATOM 680 C CA . GLY A 1 87 ? -2.242 1.307 -10.453 1.00 93.94 87 GLY A CA 1
ATOM 681 C C . GLY A 1 87 ? -1.828 1.541 -11.902 1.00 93.94 87 GLY A C 1
ATOM 682 O O . GLY A 1 87 ? -2.591 1.402 -12.853 1.00 93.94 87 GLY A O 1
ATOM 683 N N . GLU A 1 88 ? -0.570 1.926 -12.070 1.00 91.81 88 GLU A N 1
ATOM 684 C CA . GLU A 1 88 ? -0.007 2.281 -13.370 1.00 91.81 88 GLU A CA 1
ATOM 685 C C . GLU A 1 88 ? 1.253 1.465 -13.642 1.00 91.81 88 GLU A C 1
ATOM 687 O O . GLU A 1 88 ? 2.262 1.603 -12.935 1.00 91.81 88 GLU A O 1
ATOM 692 N N . TRP A 1 89 ? 1.206 0.668 -14.709 1.00 92.31 89 TRP A N 1
ATOM 693 C CA . TRP A 1 89 ? 2.352 -0.063 -15.237 1.00 92.31 89 TRP A CA 1
ATOM 694 C C . TRP A 1 89 ? 3.248 0.838 -16.094 1.00 92.31 89 TRP A C 1
ATOM 696 O O . TRP A 1 89 ? 2.790 1.590 -16.953 1.00 92.31 89 TRP A O 1
ATOM 706 N N . ILE A 1 90 ? 4.555 0.721 -15.889 1.00 89.62 90 ILE A N 1
ATOM 707 C CA . ILE A 1 90 ? 5.595 1.288 -16.745 1.00 89.62 90 ILE A CA 1
ATOM 708 C C . ILE A 1 90 ? 6.471 0.147 -17.243 1.00 89.62 90 ILE A C 1
ATOM 710 O O . ILE A 1 90 ? 7.018 -0.604 -16.437 1.00 89.62 90 ILE A O 1
ATOM 714 N N . GLU A 1 91 ? 6.647 0.063 -18.558 1.00 89.62 91 GLU A N 1
ATOM 715 C CA . GLU A 1 91 ? 7.703 -0.744 -19.167 1.00 89.62 91 GLU A CA 1
ATOM 716 C C . GLU A 1 91 ? 9.035 0.006 -19.093 1.00 89.62 91 GLU A C 1
ATOM 718 O O . GLU A 1 91 ? 9.121 1.198 -19.402 1.00 89.62 91 GLU A O 1
ATOM 723 N N . LEU A 1 92 ? 10.062 -0.694 -18.627 1.00 87.19 92 LEU A N 1
ATOM 724 C CA . LEU A 1 92 ? 11.418 -0.194 -18.475 1.00 87.19 92 LEU A CA 1
ATOM 725 C C . LEU A 1 92 ? 12.243 -0.523 -19.724 1.00 87.19 92 LEU A C 1
ATOM 727 O O . LEU A 1 92 ? 11.949 -1.472 -20.446 1.00 87.19 92 LEU A O 1
ATOM 731 N N . GLU A 1 93 ? 13.314 0.234 -19.966 1.00 85.81 93 GLU A N 1
ATOM 732 C CA . GLU A 1 93 ? 14.173 0.047 -21.151 1.00 85.81 93 GLU A CA 1
ATOM 733 C C . GLU A 1 93 ? 14.802 -1.354 -21.229 1.00 85.81 93 GLU A C 1
ATOM 735 O O . GLU A 1 93 ? 15.088 -1.852 -22.314 1.00 85.81 93 GLU A O 1
ATOM 740 N N . ASN A 1 94 ? 14.996 -2.006 -20.082 1.00 86.69 94 ASN A N 1
ATOM 741 C CA . ASN A 1 94 ? 15.526 -3.364 -19.985 1.00 86.69 94 ASN A CA 1
ATOM 742 C C . ASN A 1 94 ? 14.457 -4.464 -20.168 1.00 86.69 94 ASN A C 1
ATOM 744 O O . ASN A 1 94 ? 14.789 -5.641 -20.053 1.00 86.69 94 ASN A O 1
ATOM 748 N N . GLY A 1 95 ? 13.198 -4.100 -20.436 1.00 88.75 95 GLY A N 1
ATOM 749 C CA . GLY A 1 95 ? 12.069 -5.022 -20.596 1.00 88.75 95 GLY A CA 1
ATOM 750 C C . GLY A 1 95 ? 11.362 -5.412 -19.293 1.00 88.75 95 GLY A C 1
ATOM 751 O O . GLY A 1 95 ? 10.346 -6.107 -19.341 1.00 88.75 95 GLY A O 1
ATOM 752 N N . ASP A 1 96 ? 11.854 -4.958 -18.137 1.00 90.62 96 ASP A N 1
ATOM 753 C CA . ASP A 1 96 ? 11.154 -5.137 -16.865 1.00 90.62 96 ASP A CA 1
ATOM 754 C C . ASP A 1 96 ? 9.917 -4.232 -16.783 1.00 90.62 96 ASP A C 1
ATOM 756 O O . ASP A 1 96 ? 9.731 -3.298 -17.568 1.00 90.62 96 ASP A O 1
ATOM 760 N N . ARG A 1 97 ? 9.055 -4.491 -15.794 1.00 91.38 97 ARG A N 1
ATOM 761 C CA . ARG A 1 97 ? 7.844 -3.699 -15.561 1.00 91.38 97 ARG A CA 1
ATOM 762 C C . ARG A 1 97 ? 7.763 -3.212 -14.122 1.00 91.38 97 ARG A C 1
ATOM 764 O O . ARG A 1 97 ? 7.970 -3.979 -13.186 1.00 91.38 97 ARG A O 1
ATOM 771 N N . LEU A 1 98 ? 7.412 -1.941 -13.961 1.00 92.19 98 LEU A N 1
ATOM 772 C CA . LEU A 1 98 ? 7.171 -1.291 -12.678 1.00 92.19 98 LEU A CA 1
ATOM 773 C C . LEU A 1 98 ? 5.684 -0.964 -12.548 1.00 92.19 98 LEU A C 1
ATOM 775 O O . LEU A 1 98 ? 5.167 -0.161 -13.319 1.00 92.19 98 LEU A O 1
ATOM 779 N N . TRP A 1 99 ? 5.025 -1.531 -11.543 1.00 94.00 99 TRP A N 1
ATOM 780 C CA . TRP A 1 99 ? 3.667 -1.156 -11.154 1.00 94.00 99 TRP A CA 1
ATOM 781 C C . TRP A 1 99 ? 3.690 -0.240 -9.936 1.00 94.00 99 TRP A C 1
ATOM 783 O O . TRP A 1 99 ? 4.502 -0.431 -9.028 1.00 94.00 99 TRP A O 1
ATOM 793 N N . GLN A 1 100 ? 2.819 0.768 -9.916 1.00 93.81 100 GLN A N 1
ATOM 794 C CA . GLN A 1 100 ? 2.689 1.684 -8.784 1.00 93.81 100 GLN A CA 1
ATOM 795 C C . GLN A 1 100 ? 1.237 2.079 -8.551 1.00 93.81 100 GLN A C 1
ATOM 797 O O . GLN A 1 100 ? 0.544 2.447 -9.495 1.00 93.81 100 GLN A O 1
ATOM 802 N N . LEU A 1 101 ? 0.848 2.112 -7.280 1.00 95.00 101 LEU A N 1
ATOM 803 C CA . LEU A 1 101 ? -0.444 2.579 -6.798 1.00 95.00 101 LEU A CA 1
ATOM 804 C C . LEU A 1 101 ? -0.227 3.495 -5.592 1.00 95.00 101 LEU A C 1
ATOM 806 O O . LEU A 1 101 ? 0.585 3.188 -4.716 1.00 95.00 101 LEU A O 1
ATOM 810 N N . GLU A 1 102 ? -0.942 4.614 -5.545 1.00 94.75 102 GLU A N 1
ATOM 811 C CA . GLU A 1 102 ? -0.992 5.495 -4.382 1.00 94.75 102 GLU A CA 1
ATOM 812 C C . GLU A 1 102 ? -2.308 5.281 -3.629 1.00 94.75 102 GLU A C 1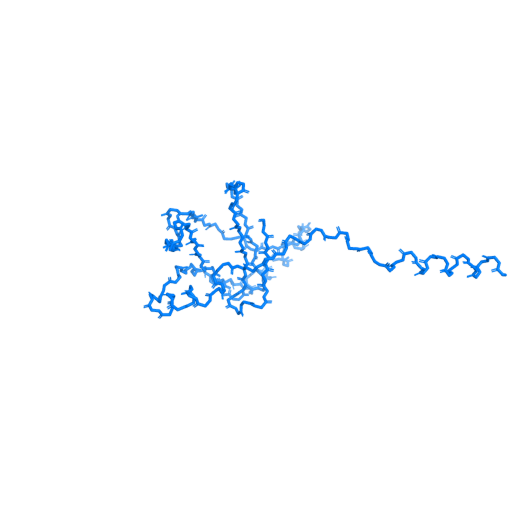
ATOM 814 O O . GLU A 1 102 ? -3.384 5.340 -4.213 1.00 94.75 102 GLU A O 1
ATOM 819 N N . ILE A 1 103 ? -2.231 5.052 -2.317 1.00 95.44 103 ILE A N 1
ATOM 820 C CA . ILE A 1 103 ? -3.406 4.945 -1.445 1.00 95.44 103 ILE A CA 1
ATOM 821 C C . ILE A 1 103 ? -3.392 6.132 -0.491 1.00 95.44 103 ILE A C 1
ATOM 823 O O . ILE A 1 103 ? -2.438 6.324 0.268 1.00 95.44 103 ILE A O 1
ATOM 827 N N . HIS A 1 104 ? -4.463 6.916 -0.507 1.00 94.69 104 HIS A N 1
ATOM 828 C CA . HIS A 1 104 ? -4.639 8.066 0.363 1.00 94.69 104 HIS A CA 1
ATOM 829 C C . HIS A 1 104 ? -5.854 7.861 1.266 1.00 94.69 104 HIS A C 1
ATOM 831 O O . HIS A 1 104 ? -6.977 7.703 0.801 1.00 94.69 104 HIS A O 1
ATOM 837 N N . CYS A 1 105 ? -5.617 7.875 2.578 1.00 93.19 105 CYS A N 1
ATOM 838 C CA . CYS A 1 105 ? -6.652 7.760 3.598 1.00 93.19 105 CYS A CA 1
ATOM 839 C C . CYS A 1 105 ? -6.625 9.012 4.488 1.00 93.19 105 CYS A C 1
ATOM 841 O O . CYS A 1 105 ? -5.728 9.142 5.331 1.00 93.19 105 CYS A O 1
ATOM 843 N N . PRO A 1 106 ? -7.554 9.965 4.294 1.00 90.44 106 PRO A N 1
ATOM 844 C CA . PRO A 1 106 ? -7.594 11.188 5.083 1.00 90.44 106 PRO A CA 1
ATOM 845 C C . PRO A 1 106 ? -7.738 10.902 6.582 1.00 90.44 106 PRO A C 1
ATOM 847 O O . PRO A 1 106 ? -8.521 10.050 6.994 1.00 90.44 106 PRO A O 1
ATOM 850 N N . ALA A 1 107 ? -6.999 11.656 7.400 1.00 84.88 107 ALA A N 1
ATOM 851 C CA . ALA A 1 107 ? -7.000 11.570 8.866 1.00 84.88 107 ALA A CA 1
ATOM 852 C C . ALA A 1 107 ? -6.518 10.232 9.474 1.00 84.88 107 ALA A C 1
ATOM 854 O O . ALA A 1 107 ? -6.507 10.090 10.700 1.00 84.88 107 ALA A O 1
ATOM 855 N N . ALA A 1 108 ? -6.046 9.278 8.664 1.00 87.25 108 ALA A N 1
ATOM 856 C CA . ALA A 1 108 ? -5.418 8.063 9.169 1.00 87.25 108 ALA A CA 1
ATOM 857 C C . ALA A 1 108 ? -4.035 8.360 9.775 1.00 87.25 108 ALA A C 1
ATOM 859 O O . ALA A 1 108 ? -3.203 9.042 9.176 1.00 87.25 108 ALA A O 1
ATOM 860 N N . LYS A 1 109 ? -3.766 7.820 10.972 1.00 85.81 109 LYS A N 1
ATOM 861 C CA . LYS A 1 109 ? -2.442 7.905 11.623 1.00 85.81 109 LYS A CA 1
ATOM 862 C C . LYS A 1 109 ? -1.449 6.890 11.053 1.00 85.81 109 LYS A C 1
ATOM 864 O O . LYS A 1 109 ? -0.252 7.155 10.996 1.00 85.81 109 LYS A O 1
ATOM 869 N N . SER A 1 110 ? -1.959 5.735 10.648 1.00 88.56 110 SER A N 1
ATOM 870 C CA . SER A 1 110 ? -1.241 4.654 9.984 1.00 88.56 110 SER A CA 1
ATOM 871 C C . SER A 1 110 ? -2.195 3.950 9.022 1.00 88.56 110 SER A C 1
ATOM 873 O O . SER A 1 110 ? -3.415 4.053 9.159 1.00 88.56 110 SER A O 1
ATOM 875 N N . ILE A 1 111 ? -1.635 3.249 8.040 1.00 91.06 111 ILE A N 1
ATOM 876 C CA . ILE A 1 111 ? -2.385 2.411 7.105 1.00 91.06 111 ILE A CA 1
ATOM 877 C C . ILE A 1 111 ? -1.778 1.017 7.184 1.00 91.06 111 ILE A C 1
ATOM 879 O O . ILE A 1 111 ? -0.568 0.861 7.024 1.00 91.06 111 ILE A O 1
ATOM 883 N N . ASN A 1 112 ? -2.627 0.024 7.426 1.00 92.62 112 ASN A N 1
ATOM 884 C CA . ASN A 1 112 ? -2.270 -1.382 7.314 1.00 92.62 112 ASN A CA 1
ATOM 885 C C . ASN A 1 112 ? -2.849 -1.907 6.003 1.00 92.62 112 ASN A C 1
ATOM 887 O O . ASN A 1 112 ? -4.022 -1.670 5.716 1.00 92.62 112 ASN A O 1
ATOM 891 N N . LEU A 1 113 ? -2.033 -2.611 5.224 1.00 93.00 113 LEU A N 1
ATOM 892 C CA . LEU A 1 113 ? -2.471 -3.270 3.998 1.00 93.00 113 LEU A CA 1
ATOM 893 C C . LEU A 1 113 ? -2.657 -4.755 4.292 1.00 93.00 113 LEU A C 1
ATOM 895 O O . LEU A 1 113 ? -1.744 -5.401 4.807 1.00 93.00 113 LEU A O 1
ATOM 899 N N . LEU A 1 114 ? -3.844 -5.268 3.989 1.00 93.69 114 LEU A N 1
ATOM 900 C CA . LEU A 1 114 ? -4.158 -6.688 4.055 1.00 93.69 114 LEU A CA 1
ATOM 901 C C . LEU A 1 114 ? -4.383 -7.182 2.629 1.00 93.69 114 LEU A C 1
ATOM 903 O O . LEU A 1 114 ? -5.045 -6.503 1.847 1.00 93.69 114 LEU A O 1
ATOM 907 N N . TYR A 1 115 ? -3.810 -8.337 2.309 1.00 94.44 115 TYR A N 1
ATOM 908 C CA . TYR A 1 115 ? -3.904 -8.959 0.993 1.00 94.44 115 TYR A CA 1
ATOM 909 C C . TYR A 1 115 ? -4.699 -10.252 1.125 1.00 94.44 115 TYR A C 1
ATOM 911 O O . TYR A 1 115 ? -4.317 -11.114 1.918 1.00 94.44 115 TYR A O 1
ATOM 919 N N . ASP A 1 116 ? -5.770 -10.387 0.347 1.00 95.38 116 ASP A N 1
ATOM 920 C CA . ASP A 1 116 ? -6.513 -11.647 0.249 1.00 95.38 116 ASP A CA 1
ATOM 921 C C . ASP A 1 116 ? -5.711 -12.680 -0.562 1.00 95.38 116 ASP A C 1
ATOM 923 O O . ASP A 1 116 ? -5.574 -13.834 -0.156 1.00 95.38 116 ASP A O 1
ATOM 927 N N . GLU A 1 117 ? -5.095 -12.237 -1.663 1.00 94.00 117 GLU A N 1
ATOM 928 C CA . GLU A 1 117 ? -4.187 -13.029 -2.492 1.00 94.00 117 GLU A CA 1
ATOM 929 C C . GLU A 1 117 ? -2.838 -12.315 -2.631 1.00 94.00 117 GLU A C 1
ATOM 931 O O . GLU A 1 117 ? -2.760 -11.167 -3.073 1.00 94.00 117 GLU A O 1
ATOM 936 N N . PHE A 1 118 ? -1.751 -12.996 -2.258 1.00 94.06 118 PHE A N 1
ATOM 937 C CA . PHE A 1 118 ? -0.398 -12.455 -2.363 1.00 94.06 118 PHE A CA 1
ATOM 938 C C . PHE A 1 118 ? 0.547 -13.458 -3.020 1.00 94.06 118 PHE A C 1
ATOM 940 O O . PHE A 1 118 ? 0.859 -14.510 -2.459 1.00 94.06 118 PHE A O 1
ATOM 947 N N . TYR A 1 119 ? 1.039 -13.101 -4.206 1.00 93.25 119 TYR A N 1
ATOM 948 C CA . TYR A 1 119 ? 2.060 -13.853 -4.923 1.00 93.25 119 TYR A CA 1
ATOM 949 C C . TYR A 1 119 ? 3.144 -12.912 -5.446 1.00 93.25 119 TYR A C 1
ATOM 951 O O . TYR A 1 119 ? 2.896 -12.080 -6.320 1.00 93.25 119 TYR A O 1
ATOM 959 N N . LEU A 1 120 ? 4.364 -13.078 -4.934 1.00 91.62 120 LEU A N 1
ATOM 960 C CA . LEU A 1 120 ? 5.548 -12.375 -5.415 1.00 91.62 120 LEU A CA 1
ATOM 961 C C . LEU A 1 120 ? 6.460 -13.380 -6.141 1.00 91.62 120 LEU A C 1
ATOM 963 O O . LEU A 1 120 ? 6.936 -14.328 -5.511 1.00 91.62 120 LEU A O 1
ATOM 967 N N . PRO A 1 121 ? 6.710 -13.228 -7.457 1.00 89.81 121 PRO A N 1
ATOM 968 C CA . PRO A 1 121 ? 7.601 -14.133 -8.178 1.00 89.81 121 PRO A CA 1
ATOM 969 C C . PRO A 1 121 ? 9.035 -14.004 -7.646 1.00 89.81 121 PRO A C 1
ATOM 971 O O . PRO A 1 121 ? 9.408 -12.970 -7.108 1.00 89.81 121 PRO A O 1
ATOM 974 N N . GLY A 1 122 ? 9.886 -15.016 -7.850 1.00 87.62 122 GLY A N 1
ATOM 975 C CA . GLY A 1 122 ? 11.200 -15.107 -7.182 1.00 87.62 122 GLY A CA 1
ATOM 976 C C . GLY A 1 122 ? 12.205 -13.966 -7.433 1.00 87.62 122 GLY A C 1
ATOM 977 O O . GLY A 1 122 ? 13.217 -13.893 -6.745 1.00 87.62 122 GLY A O 1
ATOM 978 N N . LYS A 1 123 ? 11.955 -13.082 -8.407 1.00 86.31 123 LYS A N 1
ATOM 979 C CA . LYS A 1 123 ? 12.720 -11.838 -8.638 1.00 86.31 123 LYS A CA 1
ATOM 980 C C . LYS A 1 123 ? 11.860 -10.572 -8.542 1.00 86.31 123 LYS A C 1
ATOM 982 O O . LYS A 1 123 ? 12.362 -9.476 -8.769 1.00 86.31 123 LYS A O 1
ATOM 987 N N . GLY A 1 124 ? 10.569 -10.726 -8.259 1.00 89.31 124 GLY A N 1
ATOM 988 C CA . GLY A 1 124 ? 9.666 -9.616 -8.008 1.00 89.31 124 GLY A CA 1
ATOM 989 C C . GLY A 1 124 ? 10.055 -8.912 -6.717 1.00 89.31 124 GLY A C 1
ATOM 990 O O . GLY A 1 124 ? 10.561 -9.530 -5.784 1.00 89.31 124 GLY A O 1
ATOM 991 N N . GLN A 1 125 ? 9.829 -7.606 -6.677 1.00 91.00 125 GLN A N 1
ATOM 992 C CA . GLN A 1 125 ? 10.092 -6.790 -5.502 1.00 91.00 125 GLN A CA 1
ATOM 993 C C . GLN A 1 125 ? 8.851 -5.964 -5.201 1.00 91.00 125 GLN A C 1
ATOM 995 O O . GLN A 1 125 ? 8.340 -5.277 -6.088 1.00 91.00 125 GLN A O 1
ATOM 1000 N N . LEU A 1 126 ? 8.393 -6.008 -3.951 1.00 92.00 126 LEU A N 1
ATOM 1001 C CA . LEU A 1 126 ? 7.343 -5.131 -3.461 1.00 92.00 126 LEU A CA 1
ATOM 1002 C C . LEU A 1 126 ? 7.939 -4.141 -2.464 1.00 92.00 126 LEU A C 1
ATOM 1004 O O . LEU A 1 126 ? 8.610 -4.513 -1.504 1.00 92.00 126 LEU A O 1
ATOM 1008 N N . TYR A 1 127 ? 7.661 -2.863 -2.698 1.00 92.81 127 TYR A N 1
ATOM 1009 C CA . TYR A 1 127 ? 8.026 -1.791 -1.790 1.00 92.81 127 TYR A CA 1
ATOM 1010 C C . TYR A 1 127 ? 6.787 -0.998 -1.398 1.00 92.81 127 TYR A C 1
ATOM 1012 O O . TYR A 1 127 ? 6.031 -0.557 -2.262 1.00 92.81 127 TYR A O 1
ATOM 1020 N N . ILE A 1 128 ? 6.642 -0.741 -0.101 1.00 92.06 128 ILE A N 1
ATOM 1021 C CA . ILE A 1 128 ? 5.647 0.187 0.440 1.00 92.06 128 ILE A CA 1
ATOM 1022 C C . ILE A 1 128 ? 6.399 1.370 1.023 1.00 92.06 128 ILE A C 1
ATOM 1024 O O . ILE A 1 128 ? 7.333 1.197 1.805 1.00 92.06 128 ILE A O 1
ATOM 1028 N N . TYR A 1 129 ? 6.007 2.583 0.651 1.00 91.56 129 TYR A N 1
ATOM 1029 C CA . TYR A 1 129 ? 6.659 3.793 1.129 1.00 91.56 129 TYR A CA 1
ATOM 1030 C C . TYR A 1 129 ? 5.676 4.952 1.255 1.00 91.56 129 TYR A C 1
ATOM 1032 O O . TYR A 1 129 ? 4.648 5.000 0.584 1.00 91.56 129 TYR A O 1
ATOM 1040 N N . ASN A 1 130 ? 5.995 5.907 2.127 1.00 90.75 130 ASN A N 1
ATOM 1041 C CA . ASN A 1 130 ? 5.179 7.108 2.279 1.00 90.75 130 ASN A CA 1
ATOM 1042 C C . ASN A 1 130 ? 5.384 8.076 1.100 1.00 90.75 130 ASN A C 1
ATOM 1044 O O . ASN A 1 130 ? 6.453 8.108 0.497 1.00 90.75 130 ASN A O 1
ATOM 1048 N N . ALA A 1 131 ? 4.417 8.952 0.813 1.00 87.38 131 ALA A N 1
ATOM 1049 C CA . ALA A 1 131 ? 4.518 9.906 -0.304 1.00 87.38 131 ALA A CA 1
ATOM 1050 C C . ALA A 1 131 ? 5.789 10.788 -0.262 1.00 87.38 131 ALA A C 1
ATOM 1052 O O . ALA A 1 131 ? 6.334 11.170 -1.296 1.00 87.38 131 ALA A O 1
ATOM 1053 N N . LYS A 1 132 ? 6.313 11.063 0.942 1.00 86.38 132 LYS A N 1
ATOM 1054 C CA . LYS A 1 132 ? 7.558 11.824 1.157 1.00 86.38 132 LYS A CA 1
ATOM 1055 C C . LYS A 1 132 ? 8.839 11.029 0.867 1.00 86.38 132 LYS A C 1
ATOM 1057 O O . LYS A 1 132 ? 9.916 11.615 0.910 1.00 86.38 132 LYS A O 1
ATOM 1062 N N . LYS A 1 133 ? 8.745 9.720 0.610 1.00 86.81 133 LYS A N 1
ATOM 1063 C CA . LYS A 1 133 ? 9.866 8.794 0.368 1.00 86.81 133 LYS A CA 1
ATOM 1064 C C . LYS A 1 133 ? 10.889 8.733 1.513 1.00 86.81 133 LYS A C 1
ATOM 1066 O O . LYS A 1 133 ? 12.027 8.319 1.313 1.00 86.81 133 LYS A O 1
ATOM 1071 N N . THR A 1 134 ? 10.493 9.140 2.719 1.00 85.19 134 THR A N 1
ATOM 1072 C CA . THR A 1 134 ? 11.361 9.134 3.907 1.00 85.19 134 THR A CA 1
ATOM 1073 C C . THR A 1 134 ? 11.322 7.808 4.647 1.00 85.19 134 THR A C 1
ATOM 1075 O O . THR A 1 134 ? 12.285 7.459 5.317 1.00 85.19 134 THR A O 1
ATOM 1078 N N . HIS A 1 135 ? 10.224 7.066 4.509 1.00 82.94 135 HIS A N 1
ATOM 1079 C CA . HIS A 1 135 ? 10.041 5.757 5.119 1.00 82.94 135 HIS A CA 1
ATOM 1080 C C . HIS A 1 135 ? 9.610 4.783 4.034 1.00 82.94 135 HIS A C 1
ATOM 1082 O O . HIS A 1 135 ? 8.679 5.073 3.280 1.00 82.94 135 HIS A O 1
ATOM 1088 N N . HIS A 1 136 ? 10.304 3.655 3.954 1.00 82.12 136 HIS A N 1
ATOM 1089 C CA . HIS A 1 136 ? 10.001 2.570 3.037 1.00 82.12 136 HIS A CA 1
ATOM 1090 C C . HIS A 1 136 ? 10.266 1.237 3.726 1.00 82.12 136 HIS A C 1
ATOM 1092 O O . HIS A 1 136 ? 11.127 1.141 4.600 1.00 82.12 136 HIS A O 1
ATOM 1098 N N . MET A 1 137 ? 9.520 0.224 3.319 1.00 81.81 137 MET A N 1
ATOM 1099 C CA . MET A 1 137 ? 9.733 -1.163 3.695 1.00 81.81 137 MET A CA 1
ATOM 1100 C C . MET A 1 137 ? 9.699 -2.037 2.449 1.00 81.81 137 MET A C 1
ATOM 1102 O O . MET A 1 137 ? 9.051 -1.700 1.454 1.00 81.81 137 MET A O 1
ATOM 1106 N N . TRP A 1 138 ? 10.433 -3.137 2.527 1.00 74.56 138 TRP A N 1
ATOM 1107 C CA . TRP A 1 138 ? 10.479 -4.197 1.533 1.00 74.56 138 TRP A CA 1
ATOM 1108 C C . TRP A 1 138 ? 9.732 -5.408 2.101 1.00 74.56 138 TRP A C 1
ATOM 1110 O O . TRP A 1 138 ? 9.893 -5.695 3.292 1.00 74.56 138 TRP A O 1
ATOM 1120 N N . ILE A 1 139 ? 8.896 -6.048 1.279 1.00 69.88 139 ILE A N 1
ATOM 1121 C CA . ILE A 1 139 ? 8.144 -7.271 1.615 1.00 69.88 139 ILE A CA 1
ATOM 1122 C C . ILE A 1 139 ? 8.737 -8.445 0.846 1.00 69.88 139 ILE A C 1
ATOM 1124 O O . ILE A 1 139 ? 8.987 -8.266 -0.369 1.00 69.88 139 ILE A O 1
#

Radius of gyration: 22.5 Å; Cα contacts (8 Å, |Δi|>4): 98; chains: 1; bounding box: 56×29×64 Å

Mean predicted aligned error: 9.54 Å

Solvent-accessible surface area (backbone atoms only — not comparable to full-atom values): 9500 Å² total; per-residue (Å²): 111,74,71,61,56,53,54,55,55,60,64,63,75,67,77,77,81,80,79,70,90,72,87,72,87,74,60,73,72,73,39,68,69,50,46,51,53,41,71,74,66,70,66,68,38,68,49,74,49,76,70,67,62,62,70,61,50,55,52,53,51,53,54,36,48,76,72,71,44,80,83,83,88,74,85,88,80,92,80,91,78,49,91,86,81,40,48,37,80,40,81,43,97,87,72,48,76,48,76,41,68,44,81,44,56,51,92,58,92,74,83,84,88,83,71,96,76,85,85,75,56,101,84,60,81,50,68,54,61,49,97,84,70,81,49,72,49,79,108

Sequence (139 aa):
MKKLTLFFLICLSGVGINAQINIGGKPYSFEKQIVAIRTVKNKIDKIDLPPIDLQKIQTEDKEDEANGIPPRFGFPFKVDLDLSNSGEWIELENGDRLWQLEIHCPAAKSINLLYDEFYLPGKGQLYIYNAKKTHHMWI

pLDDT: mean 83.95, std 12.5, range [53.09, 96.5]

Foldseek 3Di:
DVVVVVVVVVVVVPPDPPVDPDVDDAPPCVDPVNVVVCVVVVDWWEAEDDEDPPVVLVVVQVVCVVVVHDGDPDDDDDDDDDPPPHTDWDQDPVRDIDTGYHYDYPPDPDDDDDDPDDDAPPPRWDKDADPVSPDIDTD

Secondary structure (DSSP, 8-state):
-HHHHHHHHHHHTTS----S-------GGGSHHHHHHHHHH---EEEEPPPP-HHHHHHHHHHHHHTTPPPP----------TTTSSEEEE-TTS-EEEEEEEE-TT-S------SS----TT---EEE-TTSS-EEE-